Protein AF-A0A956U3K9-F1 (afdb_monomer)

Radius of gyration: 15.55 Å; Cα contacts (8 Å, |Δi|>4): 176; chains: 1; bounding box: 40×34×40 Å

Sequence (169 aa):
MSLNVDLLKETFNRAKEENGGLKTLGLRFYERLFEKYPQVKHLFHTPPEEQHKKLMASVGATIASLTEPERMVPFLQAMGVRHLKYKTESAHYGAVAENLVAVLGEHLSKEGEWTSDMQTAWEDALKAVSDIMIEAAENPESCKESLLKAGYDADGFRKDTEQPWVLVN

pLDDT: mean 92.73, std 7.11, range [51.09, 98.56]

Nearest PDB structures (foldseek):
  3s1i-assembly1_A  TM=9.402E-01  e=4.099E-06  Methylacidiphilum infernorum V4
  7ohd-assembly2_B  TM=9.074E-01  e=1.519E-04  Mus musculus
  7dih-assembly2_B  TM=8.798E-01  e=2.981E-04  Aquifex aeolicus VF5
  4hrt-assembly2_G  TM=8.502E-01  e=3.793E-04  Anadara inaequivalvis
  6oty-assembly1_B  TM=8.194E-01  e=2.365E-03  Phacoides pectinatus

Solvent-accessible surface area (backbone atoms only — not comparable to full-atom values): 9322 Å² total; per-residue (Å²): 133,83,78,52,60,66,60,51,48,51,53,53,51,49,46,50,65,48,79,69,9,54,62,45,53,29,46,49,36,48,54,51,40,42,70,78,41,54,83,58,48,83,65,55,88,59,58,56,91,59,42,24,57,51,51,53,42,34,52,51,41,50,61,74,29,70,90,35,60,88,61,38,50,40,50,38,30,23,48,11,36,39,36,42,77,57,70,59,52,77,73,53,50,57,54,51,45,55,40,49,54,52,40,50,40,65,51,44,49,75,84,44,88,64,49,73,66,57,52,50,39,50,52,54,48,47,47,57,51,43,54,47,16,47,50,18,39,77,40,45,78,80,46,33,67,53,21,49,77,72,60,27,44,85,68,31,44,39,96,89,49,98,54,73,55,51,78,79,132

Mean predicted aligned error: 3.61 Å

Structure (mmCIF, N/CA/C/O backbone):
data_AF-A0A956U3K9-F1
#
_entry.id   AF-A0A956U3K9-F1
#
loop_
_atom_site.group_PDB
_atom_site.id
_atom_site.type_symbol
_atom_site.label_atom_id
_atom_site.label_alt_id
_atom_site.label_comp_id
_atom_site.label_asym_id
_atom_site.label_entity_id
_atom_site.label_seq_id
_atom_site.pdbx_PDB_ins_code
_atom_site.Cartn_x
_atom_site.Cartn_y
_atom_site.Cartn_z
_atom_site.occupancy
_atom_site.B_iso_or_equiv
_atom_site.auth_seq_id
_atom_site.auth_comp_id
_atom_site.auth_asym_id
_atom_site.auth_atom_id
_atom_site.pdbx_PDB_model_num
ATOM 1 N N . MET A 1 1 ? -10.056 14.743 -8.801 1.00 51.72 1 MET A N 1
ATOM 2 C CA . MET A 1 1 ? -10.073 15.455 -7.505 1.00 51.72 1 MET A CA 1
ATOM 3 C C . MET A 1 1 ? -8.649 15.494 -6.970 1.00 51.72 1 MET A C 1
ATOM 5 O O . MET A 1 1 ? -7.867 14.634 -7.357 1.00 51.72 1 MET A O 1
ATOM 9 N N . SER A 1 2 ? -8.280 16.494 -6.169 1.00 80.44 2 SER A N 1
ATOM 10 C CA . SER A 1 2 ? -6.994 16.497 -5.456 1.00 80.44 2 SER A CA 1
ATOM 11 C C . SER A 1 2 ? -7.091 15.623 -4.204 1.00 80.44 2 SER A C 1
ATOM 13 O O . SER A 1 2 ? -8.121 15.654 -3.537 1.00 80.44 2 SER A O 1
ATOM 15 N N . LEU A 1 3 ? -6.031 14.883 -3.871 1.00 90.06 3 LEU A N 1
ATOM 16 C CA . LEU A 1 3 ? -5.981 14.064 -2.654 1.00 90.06 3 LEU A CA 1
ATOM 17 C C . LEU A 1 3 ? -6.079 14.934 -1.390 1.00 90.06 3 LEU A C 1
ATOM 19 O O . LEU A 1 3 ? -5.434 15.982 -1.310 1.00 90.06 3 LEU A O 1
ATOM 23 N N . ASN A 1 4 ? -6.828 14.476 -0.383 1.00 94.81 4 ASN A N 1
ATOM 24 C CA . ASN A 1 4 ? -6.861 15.104 0.941 1.00 94.81 4 ASN A CA 1
ATOM 25 C C . ASN A 1 4 ? -5.652 14.644 1.775 1.00 94.81 4 ASN A C 1
ATOM 27 O O . ASN A 1 4 ? -5.732 13.713 2.577 1.00 94.81 4 ASN A O 1
ATOM 31 N N . VAL A 1 5 ? -4.503 15.275 1.526 1.00 94.44 5 VAL A N 1
ATOM 32 C CA . VAL A 1 5 ? -3.213 14.883 2.114 1.00 94.44 5 VAL A CA 1
ATOM 33 C C . VAL A 1 5 ? -3.201 14.999 3.638 1.00 94.44 5 VAL A C 1
ATOM 35 O O . VAL A 1 5 ? -2.620 14.139 4.302 1.00 94.44 5 VAL A O 1
ATOM 38 N N . ASP A 1 6 ? -3.841 16.025 4.198 1.00 95.62 6 ASP A N 1
ATOM 39 C CA . ASP A 1 6 ? -3.864 16.237 5.647 1.00 95.62 6 ASP A CA 1
ATOM 40 C C . ASP A 1 6 ? -4.651 15.130 6.346 1.00 95.62 6 ASP A C 1
ATOM 42 O O . ASP A 1 6 ? -4.141 14.520 7.286 1.00 95.62 6 ASP A O 1
ATOM 46 N N . LEU A 1 7 ? -5.827 14.777 5.814 1.00 96.50 7 LEU A N 1
ATOM 47 C CA . LEU A 1 7 ? -6.638 13.693 6.362 1.00 96.50 7 LEU A CA 1
ATOM 48 C C . LEU A 1 7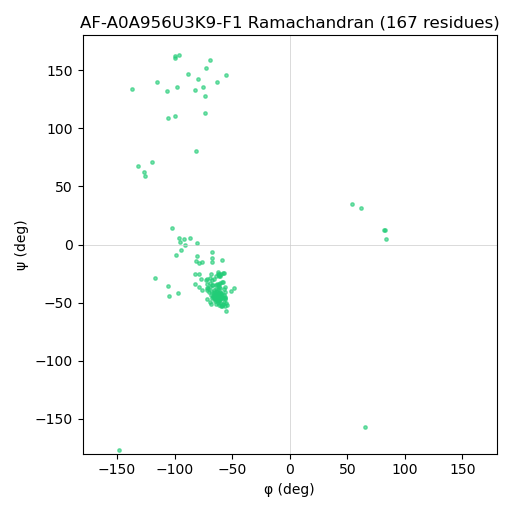 ? -5.930 12.339 6.248 1.00 96.50 7 LEU A C 1
ATOM 50 O O . LEU A 1 7 ? -5.974 11.541 7.181 1.00 96.50 7 LEU A O 1
ATOM 54 N N . LEU A 1 8 ? -5.222 12.082 5.145 1.00 97.06 8 LEU A N 1
ATOM 55 C CA . LEU A 1 8 ? -4.409 10.872 4.976 1.00 97.06 8 LEU A CA 1
ATOM 56 C C . LEU A 1 8 ? -3.286 10.784 6.019 1.00 97.06 8 LEU A C 1
ATOM 58 O O . LEU A 1 8 ? -3.095 9.734 6.638 1.00 97.06 8 LEU A O 1
ATOM 62 N N . LYS A 1 9 ? -2.561 11.887 6.243 1.00 96.25 9 LYS A N 1
ATOM 63 C CA . LYS A 1 9 ? -1.489 11.966 7.246 1.00 96.25 9 LYS A CA 1
ATOM 64 C C . LYS A 1 9 ? -2.031 11.797 8.660 1.00 96.25 9 LYS A C 1
ATOM 66 O O . LYS A 1 9 ? -1.471 11.013 9.423 1.00 96.25 9 LYS A O 1
ATOM 71 N N . GLU A 1 10 ? -3.112 12.489 9.003 1.00 95.88 10 GLU A N 1
ATOM 72 C CA . GLU A 1 10 ? -3.787 12.363 10.297 1.00 95.88 10 GLU A CA 1
ATOM 73 C C . GLU A 1 10 ? -4.242 10.921 10.542 1.00 95.88 10 GLU A C 1
ATOM 75 O O . GLU A 1 10 ? -3.886 10.312 11.550 1.00 95.88 10 GLU A O 1
ATOM 80 N N . THR A 1 11 ? -4.956 10.343 9.579 1.00 96.56 11 THR A N 1
ATOM 81 C CA . THR A 1 11 ? -5.500 8.988 9.684 1.00 96.56 11 THR A CA 1
ATOM 82 C C . THR A 1 11 ? -4.390 7.946 9.830 1.00 96.56 11 THR A C 1
ATOM 84 O O . THR A 1 11 ? -4.485 7.043 10.660 1.00 96.56 11 THR A O 1
ATOM 87 N N . PHE A 1 12 ? -3.292 8.082 9.077 1.00 97.00 12 PHE A N 1
ATOM 88 C CA . PHE A 1 12 ? -2.138 7.196 9.231 1.00 97.00 12 PHE A CA 1
ATOM 89 C C . PHE A 1 12 ? -1.399 7.421 10.560 1.00 97.00 12 PHE A C 1
ATOM 91 O O . PHE A 1 12 ? -0.881 6.468 11.139 1.00 97.00 12 PHE A O 1
ATOM 98 N N . ASN A 1 13 ? -1.362 8.655 11.079 1.00 96.62 13 ASN A N 1
ATOM 99 C CA . ASN A 1 13 ? -0.810 8.942 12.405 1.00 96.62 13 ASN A CA 1
ATOM 100 C C . ASN A 1 13 ? -1.593 8.233 13.508 1.00 96.62 13 ASN A C 1
ATOM 102 O O . ASN A 1 13 ? -0.979 7.523 14.301 1.00 96.62 13 ASN A O 1
ATOM 106 N N . ARG A 1 14 ? -2.924 8.319 13.481 1.00 96.56 14 ARG A N 1
ATOM 107 C CA . ARG A 1 14 ? -3.792 7.564 14.391 1.00 96.56 14 ARG A CA 1
ATOM 108 C C . ARG A 1 14 ? -3.535 6.060 14.296 1.00 96.56 14 ARG A C 1
ATOM 110 O O . ARG A 1 14 ? -3.299 5.403 15.303 1.00 96.56 14 ARG A O 1
ATOM 117 N N . ALA A 1 15 ? -3.455 5.520 13.080 1.00 96.56 15 ALA A N 1
ATOM 118 C CA . ALA A 1 15 ? -3.232 4.090 12.858 1.00 96.56 15 ALA A CA 1
ATOM 119 C C . ALA A 1 15 ? -1.881 3.573 13.403 1.00 96.56 15 ALA A C 1
ATOM 121 O O . ALA A 1 15 ? -1.748 2.383 13.699 1.00 96.56 15 ALA A O 1
ATOM 122 N N . LYS A 1 16 ? -0.874 4.448 13.555 1.00 96.56 16 LYS A N 1
ATOM 123 C CA . LYS A 1 16 ? 0.409 4.101 14.188 1.00 96.56 16 LYS A CA 1
ATOM 124 C C . LYS A 1 16 ? 0.312 3.936 15.702 1.00 96.56 16 LYS A C 1
ATOM 126 O O . LYS A 1 16 ? 1.101 3.167 16.249 1.00 96.56 16 LYS A O 1
ATOM 131 N N . GLU A 1 17 ? -0.596 4.656 16.350 1.00 96.06 17 GLU A N 1
ATOM 132 C CA . GLU A 1 17 ? -0.654 4.798 17.809 1.00 96.06 17 GLU A CA 1
ATOM 133 C C . GLU A 1 17 ? -1.787 3.968 18.422 1.00 96.06 17 GLU A C 1
ATOM 135 O O . GLU A 1 17 ? -1.571 3.248 19.398 1.00 96.06 17 GLU A O 1
ATOM 140 N N . GLU A 1 18 ? -2.968 4.007 17.810 1.00 94.94 18 GLU A N 1
ATOM 141 C CA . GLU A 1 18 ? -4.182 3.366 18.313 1.00 94.94 18 GLU A CA 1
ATOM 142 C C . GLU A 1 18 ? -4.129 1.837 18.158 1.00 94.94 18 GLU A C 1
ATOM 144 O O . GLU A 1 18 ? -3.502 1.294 17.240 1.00 94.94 18 GLU A O 1
ATOM 149 N N . ASN A 1 19 ? -4.826 1.119 19.040 1.00 95.06 19 ASN A N 1
ATOM 150 C CA . ASN A 1 19 ? -5.146 -0.307 18.911 1.00 95.06 19 ASN A CA 1
ATOM 151 C C . ASN A 1 19 ? -3.937 -1.242 18.686 1.00 95.06 19 ASN A C 1
ATOM 153 O O . ASN A 1 19 ? -4.020 -2.259 17.991 1.00 95.06 19 ASN A O 1
ATOM 157 N N . GLY A 1 20 ? -2.788 -0.921 19.290 1.00 94.38 20 GLY A N 1
ATOM 158 C CA . GLY A 1 20 ? -1.540 -1.687 19.145 1.00 94.38 20 GLY A CA 1
ATOM 159 C C . GLY A 1 20 ? -0.739 -1.358 17.876 1.00 94.38 20 GLY A C 1
ATOM 160 O O . GLY A 1 20 ? 0.209 -2.074 17.534 1.00 94.38 20 GLY A O 1
ATOM 161 N N . GLY A 1 21 ? -1.107 -0.272 17.194 1.00 96.38 21 GLY A N 1
ATOM 162 C CA . GLY A 1 21 ? -0.346 0.366 16.129 1.00 96.38 21 GLY A CA 1
ATOM 163 C C . GLY A 1 21 ? -0.175 -0.468 14.860 1.00 96.38 21 GLY A C 1
ATOM 164 O O . GLY A 1 21 ? -0.911 -1.421 14.582 1.00 96.38 21 GLY A O 1
ATOM 165 N N . LEU A 1 22 ? 0.868 -0.134 14.092 1.00 96.38 22 LEU A N 1
ATOM 166 C CA . LEU A 1 22 ? 1.137 -0.719 12.768 1.00 96.38 22 LEU A CA 1
ATOM 167 C C . LEU A 1 22 ? 1.331 -2.240 12.776 1.00 96.38 22 LEU A C 1
ATOM 169 O O . LEU A 1 22 ? 1.124 -2.891 11.750 1.00 96.38 22 LEU A O 1
ATOM 173 N N . LYS A 1 23 ? 1.753 -2.825 13.904 1.00 97.38 23 LYS A N 1
ATOM 174 C CA . LYS A 1 23 ? 1.881 -4.281 14.015 1.00 97.38 23 LYS A CA 1
ATOM 175 C C . LYS A 1 23 ? 0.505 -4.940 13.991 1.00 97.38 23 LYS A C 1
ATOM 177 O O . LYS A 1 23 ? 0.295 -5.836 13.180 1.00 97.38 23 LYS A O 1
ATOM 182 N N . THR A 1 24 ? -0.423 -4.488 14.835 1.00 97.81 24 THR A N 1
ATOM 183 C CA . THR A 1 24 ? -1.789 -5.029 14.868 1.00 97.81 24 THR A CA 1
ATOM 184 C C . THR A 1 24 ? -2.497 -4.802 13.537 1.00 97.81 24 THR A C 1
ATOM 186 O O . THR A 1 24 ? -3.022 -5.756 12.965 1.00 97.81 24 THR A O 1
ATOM 189 N N . LEU A 1 25 ? -2.432 -3.577 13.002 1.00 97.88 25 LEU A N 1
ATOM 190 C CA . LEU A 1 25 ? -3.021 -3.225 11.708 1.00 97.88 25 LEU A CA 1
ATOM 191 C C . LEU A 1 25 ? -2.481 -4.118 10.581 1.00 97.88 25 LEU A C 1
ATOM 193 O O . LEU A 1 25 ? -3.240 -4.692 9.804 1.00 97.88 25 LEU A O 1
ATOM 197 N N . GLY A 1 26 ? -1.157 -4.266 10.504 1.00 97.81 26 GLY A N 1
ATOM 198 C CA . GLY A 1 26 ? -0.497 -5.023 9.447 1.00 97.81 26 GLY A CA 1
ATOM 199 C C . GLY A 1 26 ? -0.728 -6.536 9.522 1.00 97.81 26 GLY A C 1
ATOM 200 O O . GLY A 1 26 ? -0.880 -7.182 8.487 1.00 97.81 26 GLY A O 1
ATOM 201 N N . LEU A 1 27 ? -0.795 -7.115 10.724 1.00 98.25 27 LEU A N 1
ATOM 202 C CA . LEU A 1 27 ? -1.156 -8.528 10.887 1.00 98.25 27 LEU A CA 1
ATOM 203 C C . LEU A 1 27 ? -2.622 -8.766 10.511 1.00 98.25 27 LEU A C 1
ATOM 205 O O . LEU A 1 27 ? -2.911 -9.695 9.754 1.00 98.25 27 LEU A O 1
ATOM 209 N N . ARG A 1 28 ? -3.526 -7.882 10.954 1.00 98.38 28 ARG A N 1
ATOM 210 C CA . ARG A 1 28 ? -4.947 -7.933 10.590 1.00 98.38 28 ARG A CA 1
ATOM 211 C C . ARG A 1 28 ? -5.155 -7.790 9.082 1.00 98.38 28 ARG A C 1
ATOM 213 O O . ARG A 1 28 ? -5.994 -8.486 8.515 1.00 98.38 28 ARG A O 1
ATOM 220 N N . PHE A 1 29 ? -4.354 -6.950 8.423 1.00 98.56 29 PHE A N 1
ATOM 221 C CA . PHE A 1 29 ? -4.341 -6.826 6.967 1.00 98.56 29 PHE A CA 1
ATOM 222 C C . PHE A 1 29 ? -4.113 -8.182 6.293 1.00 98.56 29 PHE A C 1
ATOM 224 O O . PHE A 1 29 ? -4.912 -8.565 5.441 1.00 98.56 29 PHE A O 1
ATOM 231 N N . TYR A 1 30 ? -3.068 -8.923 6.672 1.00 98.38 30 TYR A N 1
ATOM 232 C CA . TYR A 1 30 ? -2.758 -10.207 6.035 1.00 98.38 30 TYR A CA 1
ATOM 233 C C . TYR A 1 30 ? -3.753 -11.310 6.379 1.00 98.38 30 TYR A C 1
ATOM 235 O O . TYR A 1 30 ? -4.097 -12.102 5.503 1.00 98.38 30 TYR A O 1
ATOM 243 N N . GLU A 1 31 ? -4.235 -11.344 7.621 1.00 98.38 31 GLU A N 1
ATOM 244 C CA . GLU A 1 31 ? -5.297 -12.258 8.038 1.00 98.38 31 GLU A CA 1
ATOM 245 C C . GLU A 1 31 ? -6.534 -12.092 7.142 1.00 98.38 31 GLU A C 1
ATOM 247 O O . GLU A 1 31 ? -6.929 -13.033 6.450 1.00 98.38 31 GLU A O 1
ATOM 252 N N . ARG A 1 32 ? -7.077 -10.870 7.068 1.00 98.50 32 ARG A N 1
ATOM 253 C CA . ARG A 1 32 ? -8.273 -10.576 6.273 1.00 98.50 32 ARG A CA 1
ATOM 254 C C . ARG A 1 32 ? -8.031 -10.745 4.771 1.00 98.50 32 ARG A C 1
ATOM 256 O O . ARG A 1 32 ? -8.898 -11.268 4.071 1.00 98.50 32 ARG A O 1
ATOM 263 N N . LEU A 1 33 ? -6.857 -10.348 4.268 1.00 98.38 33 LEU A N 1
ATOM 264 C CA . LEU A 1 33 ? -6.509 -10.485 2.850 1.00 98.38 33 LEU A CA 1
ATOM 265 C C . LEU A 1 33 ? -6.555 -11.951 2.418 1.00 98.38 33 LEU A C 1
ATOM 267 O O . LEU A 1 33 ? -7.126 -12.263 1.378 1.00 98.38 33 LEU A O 1
ATOM 271 N N . PHE A 1 34 ? -5.967 -12.853 3.205 1.00 97.56 34 PHE A N 1
ATOM 272 C CA . PHE A 1 34 ? -5.904 -14.272 2.856 1.00 97.56 34 PHE A CA 1
ATOM 273 C C . PHE A 1 34 ? -7.205 -15.023 3.120 1.00 97.56 34 PHE A C 1
ATOM 275 O O . PHE A 1 34 ? -7.455 -16.023 2.450 1.00 97.56 34 PHE A O 1
ATOM 282 N N . GLU A 1 35 ? -8.033 -14.546 4.048 1.00 97.94 35 GLU A N 1
ATOM 283 C CA . GLU A 1 35 ? -9.389 -15.055 4.248 1.00 97.94 35 GLU A CA 1
ATOM 284 C C . GLU A 1 35 ? -10.305 -14.678 3.074 1.00 97.94 35 GLU A C 1
ATOM 286 O O . GLU A 1 35 ? -10.968 -15.539 2.497 1.00 97.94 35 GLU A O 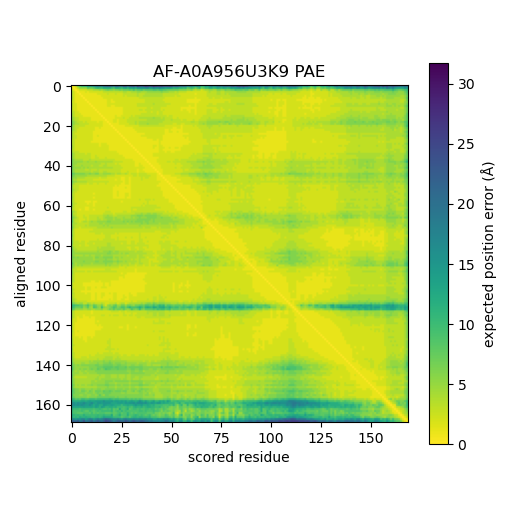1
ATOM 291 N N . LYS A 1 36 ? -10.313 -13.399 2.682 1.00 97.94 36 LYS A N 1
ATOM 292 C CA . LYS A 1 36 ? -11.233 -12.871 1.666 1.00 97.94 36 LYS A CA 1
ATOM 293 C C . LYS A 1 36 ? -10.768 -13.117 0.230 1.00 97.94 36 LYS A C 1
ATOM 295 O O . LYS A 1 36 ? -11.593 -13.324 -0.658 1.00 97.94 36 LYS A O 1
ATOM 300 N N . TYR A 1 37 ? -9.458 -13.098 -0.001 1.00 96.62 37 TYR A N 1
ATOM 301 C CA . TYR A 1 37 ? -8.835 -13.256 -1.315 1.00 96.62 37 TYR A CA 1
ATOM 302 C C . TYR A 1 37 ? -7.790 -14.384 -1.288 1.00 96.62 37 TYR A C 1
ATOM 304 O O . TYR A 1 37 ? -6.601 -14.148 -1.519 1.00 96.62 37 TYR A O 1
ATOM 312 N N . PRO A 1 38 ? -8.185 -15.643 -1.023 1.00 96.00 38 PRO A N 1
ATOM 313 C CA . PRO A 1 38 ? -7.242 -16.754 -0.880 1.00 96.00 38 PRO A CA 1
ATOM 314 C C . PRO A 1 38 ? -6.362 -16.967 -2.121 1.00 96.00 38 PRO A C 1
ATOM 316 O O . PRO A 1 38 ? -5.237 -17.457 -2.005 1.00 96.00 38 PRO A O 1
ATOM 319 N N . GLN A 1 39 ? -6.827 -16.546 -3.302 1.00 93.00 39 GLN A N 1
ATOM 320 C CA . GLN A 1 39 ? -6.067 -16.601 -4.545 1.00 93.00 39 GLN A CA 1
ATOM 321 C C . GLN A 1 39 ? -4.788 -15.765 -4.510 1.00 93.00 39 GLN A C 1
ATOM 323 O O . GLN A 1 39 ? -3.851 -16.132 -5.200 1.00 93.00 39 GLN A O 1
ATOM 328 N N . VAL A 1 40 ? -4.679 -14.700 -3.703 1.00 94.00 40 VAL A N 1
ATOM 329 C CA . VAL A 1 40 ? -3.445 -13.889 -3.666 1.00 94.00 40 VAL A CA 1
ATOM 330 C C . VAL A 1 40 ? -2.355 -14.504 -2.790 1.00 94.00 40 VAL A C 1
ATOM 332 O O . VAL A 1 40 ? -1.200 -14.102 -2.877 1.00 94.00 40 VAL A O 1
ATOM 335 N N . LYS A 1 41 ? -2.689 -15.497 -1.953 1.00 93.56 41 LYS A N 1
ATOM 336 C CA . LYS A 1 41 ? -1.773 -16.067 -0.952 1.00 93.56 41 LYS A CA 1
ATOM 337 C C . LYS A 1 41 ? -0.472 -16.593 -1.563 1.00 93.56 41 LYS A C 1
ATOM 339 O O . LYS A 1 41 ? 0.587 -16.432 -0.968 1.00 93.56 41 LYS A O 1
ATOM 344 N N . HIS A 1 42 ? -0.540 -17.177 -2.760 1.00 93.19 42 HIS A N 1
ATOM 345 C CA . HIS A 1 42 ? 0.625 -17.734 -3.453 1.00 93.19 42 HIS A CA 1
ATOM 346 C C . HIS A 1 42 ? 1.647 -16.678 -3.910 1.00 93.19 42 HIS A C 1
ATOM 348 O O . HIS A 1 42 ? 2.774 -17.040 -4.223 1.00 93.19 42 HIS A O 1
ATOM 354 N N . LEU A 1 43 ? 1.280 -15.393 -3.934 1.00 92.81 43 LEU A N 1
ATOM 355 C CA . LEU A 1 43 ? 2.184 -14.289 -4.275 1.00 92.81 43 LEU A CA 1
ATOM 356 C C . LEU A 1 43 ? 3.096 -13.901 -3.100 1.00 92.81 43 LEU A C 1
ATOM 358 O O . LEU A 1 43 ? 4.088 -13.196 -3.280 1.00 92.81 43 LEU A O 1
ATOM 362 N N . PHE A 1 44 ? 2.768 -14.341 -1.881 1.00 92.50 44 PHE A N 1
ATOM 363 C CA . PHE A 1 44 ? 3.483 -13.974 -0.664 1.00 92.50 44 PHE A CA 1
ATOM 364 C C . PHE A 1 44 ? 4.339 -15.141 -0.172 1.00 92.50 44 PHE A C 1
ATOM 366 O O . PHE A 1 44 ? 3.837 -16.130 0.352 1.00 92.50 44 PHE A O 1
ATOM 373 N N . HIS A 1 45 ? 5.659 -15.005 -0.307 1.00 91.50 45 HIS A N 1
ATOM 374 C CA . HIS A 1 45 ? 6.629 -16.001 0.173 1.00 91.50 45 HIS A CA 1
ATOM 375 C C . HIS A 1 45 ? 7.249 -15.643 1.533 1.00 91.50 45 HIS A C 1
ATOM 377 O O . HIS A 1 45 ? 7.987 -16.434 2.113 1.00 91.50 45 HIS A O 1
ATOM 383 N N . THR A 1 46 ? 6.993 -14.431 2.029 1.00 92.31 46 THR A N 1
ATOM 384 C CA . THR A 1 46 ? 7.450 -13.965 3.343 1.00 92.31 46 THR A CA 1
ATOM 385 C C . THR A 1 46 ? 6.311 -14.133 4.354 1.00 92.31 46 THR A C 1
ATOM 387 O O . THR A 1 46 ? 5.181 -13.769 4.018 1.00 92.31 46 THR A O 1
ATOM 390 N N . PRO A 1 47 ? 6.572 -14.642 5.574 1.00 95.12 47 PRO A N 1
ATOM 391 C CA . PRO A 1 47 ? 5.553 -14.739 6.616 1.00 95.12 47 PRO A CA 1
ATOM 392 C C . PRO A 1 47 ? 4.893 -13.381 6.912 1.00 95.12 47 PRO A C 1
ATOM 394 O O . PRO A 1 47 ? 5.589 -12.357 6.854 1.00 95.12 47 PRO A O 1
ATOM 397 N N . PRO A 1 48 ? 3.589 -13.339 7.253 1.00 95.50 48 PRO A N 1
ATOM 398 C CA . PRO A 1 48 ? 2.886 -12.102 7.601 1.00 95.50 48 PRO A CA 1
ATOM 399 C C . PRO A 1 48 ? 3.626 -11.229 8.621 1.00 95.50 48 PRO A C 1
ATOM 401 O O . PRO A 1 48 ? 3.658 -10.012 8.460 1.00 95.50 48 PRO A O 1
ATOM 404 N N . GLU A 1 49 ? 4.287 -11.844 9.607 1.00 95.06 49 GLU A N 1
ATOM 405 C CA . GLU A 1 49 ? 5.058 -11.212 10.687 1.00 95.06 49 GLU A CA 1
ATOM 406 C C . GLU A 1 49 ? 6.248 -10.380 10.194 1.00 95.06 49 GLU A C 1
ATOM 408 O O . GLU A 1 49 ? 6.667 -9.436 10.861 1.00 95.06 49 GLU A O 1
ATOM 413 N N . GLU A 1 50 ? 6.782 -10.687 9.015 1.00 94.69 50 GLU A N 1
ATOM 414 C CA . GLU A 1 50 ? 7.859 -9.914 8.396 1.00 94.69 50 GLU A CA 1
ATOM 415 C C . GLU A 1 50 ? 7.344 -9.065 7.236 1.00 94.69 50 GLU A C 1
ATOM 417 O O . GLU A 1 50 ? 7.773 -7.924 7.041 1.00 94.69 50 GLU A O 1
ATOM 422 N N . GLN A 1 51 ? 6.374 -9.582 6.484 1.00 94.62 51 GLN A N 1
ATOM 423 C CA . GLN A 1 51 ? 5.829 -8.889 5.329 1.00 94.62 51 GLN A CA 1
ATOM 424 C C . GLN A 1 51 ? 5.051 -7.624 5.729 1.00 94.62 51 GLN A C 1
ATOM 426 O O . GLN A 1 51 ? 5.145 -6.609 5.034 1.00 94.62 51 GLN A O 1
ATOM 431 N N . HIS A 1 52 ? 4.353 -7.629 6.871 1.00 95.69 52 HIS A N 1
ATOM 432 C CA . HIS A 1 52 ? 3.614 -6.452 7.338 1.00 95.69 52 HIS A CA 1
ATOM 433 C C . HIS A 1 52 ? 4.517 -5.238 7.569 1.00 95.69 52 HIS A C 1
ATOM 435 O O . HIS A 1 52 ? 4.105 -4.112 7.301 1.00 95.69 52 HIS A O 1
ATOM 441 N N . LYS A 1 53 ? 5.765 -5.448 8.004 1.00 94.75 53 LYS A N 1
ATOM 442 C CA . LYS A 1 53 ? 6.728 -4.360 8.222 1.00 94.75 53 LYS A CA 1
ATOM 443 C C . LYS A 1 53 ? 7.050 -3.656 6.907 1.00 94.75 53 LYS A C 1
ATOM 445 O O . LYS A 1 53 ? 7.063 -2.430 6.861 1.00 94.75 53 LYS A O 1
ATOM 450 N N . LYS A 1 54 ? 7.250 -4.429 5.833 1.00 92.62 54 LYS A N 1
ATOM 451 C CA . LYS A 1 54 ? 7.510 -3.897 4.487 1.00 92.62 54 LYS A CA 1
ATOM 452 C C . LYS A 1 54 ? 6.308 -3.113 3.973 1.00 92.62 54 LYS A C 1
ATOM 454 O O . LYS A 1 54 ? 6.472 -1.980 3.540 1.00 92.62 54 LYS A O 1
ATOM 459 N N . LEU A 1 55 ? 5.109 -3.687 4.094 1.00 94.19 55 LEU A N 1
ATOM 460 C CA . LEU A 1 55 ? 3.870 -3.041 3.663 1.00 94.19 55 LEU A CA 1
ATOM 461 C C . LEU A 1 55 ? 3.642 -1.712 4.394 1.00 94.19 55 LEU A C 1
ATOM 463 O O . LEU A 1 55 ? 3.465 -0.682 3.750 1.00 94.19 55 LEU A O 1
ATOM 467 N N . MET A 1 56 ? 3.681 -1.719 5.729 1.00 95.56 56 MET A N 1
ATOM 468 C CA . MET A 1 56 ? 3.436 -0.516 6.529 1.00 95.56 56 MET A CA 1
ATOM 469 C C . MET A 1 56 ? 4.500 0.560 6.289 1.00 95.56 56 MET A C 1
ATOM 471 O O . MET A 1 56 ? 4.170 1.745 6.255 1.00 95.56 56 MET A O 1
ATOM 475 N N . ALA A 1 57 ? 5.758 0.164 6.066 1.00 92.69 57 ALA A N 1
ATOM 476 C CA . ALA A 1 57 ? 6.818 1.093 5.688 1.00 92.69 57 ALA A CA 1
ATOM 477 C C . ALA A 1 57 ? 6.567 1.729 4.310 1.00 92.69 57 ALA A C 1
ATOM 479 O O . ALA A 1 57 ? 6.692 2.944 4.183 1.00 92.69 57 ALA A O 1
ATOM 480 N N . SER A 1 58 ? 6.162 0.953 3.297 1.00 91.56 58 SER A N 1
ATOM 481 C CA . SER A 1 58 ? 5.838 1.490 1.966 1.00 91.56 58 SER A CA 1
ATOM 482 C C . SER A 1 58 ? 4.615 2.402 1.975 1.00 91.56 58 SER A C 1
ATOM 484 O O . SER A 1 58 ? 4.642 3.457 1.341 1.00 91.56 58 SER A O 1
ATOM 486 N N . VAL A 1 59 ? 3.562 2.036 2.715 1.00 93.81 59 VAL A N 1
ATOM 487 C CA . VAL A 1 59 ? 2.382 2.897 2.897 1.00 93.81 59 VAL A CA 1
ATOM 488 C C . VAL A 1 59 ? 2.803 4.201 3.571 1.00 93.81 59 VAL A C 1
ATOM 490 O O . VAL A 1 59 ? 2.535 5.273 3.038 1.00 93.81 59 VAL A O 1
ATOM 493 N N . GLY A 1 60 ? 3.544 4.127 4.680 1.00 92.69 60 GLY A N 1
ATOM 494 C CA . GLY A 1 60 ? 4.018 5.314 5.390 1.00 92.69 60 GLY A CA 1
ATOM 495 C C . GLY A 1 60 ? 4.905 6.220 4.536 1.00 92.69 60 GLY A C 1
ATOM 496 O O . GLY A 1 60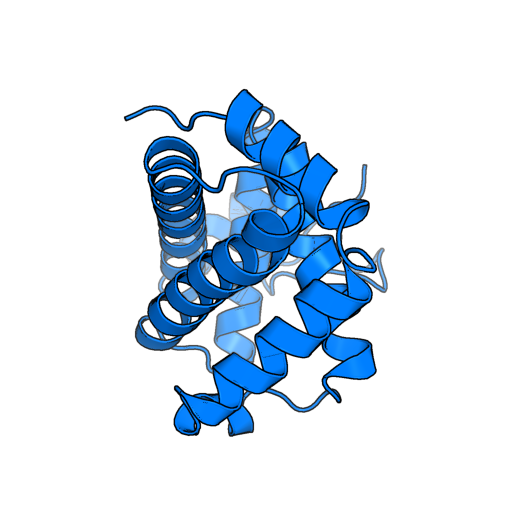 ? 4.707 7.432 4.537 1.00 92.69 60 GLY A O 1
ATOM 497 N N . ALA A 1 61 ? 5.829 5.645 3.763 1.00 90.06 61 ALA A N 1
ATOM 498 C CA . ALA A 1 61 ? 6.672 6.388 2.826 1.00 90.06 61 ALA A CA 1
ATOM 499 C C . ALA A 1 61 ? 5.842 7.090 1.740 1.00 90.06 61 ALA A C 1
ATOM 501 O O . ALA A 1 61 ? 6.070 8.260 1.443 1.00 90.06 61 ALA A O 1
ATOM 502 N N . THR A 1 62 ? 4.834 6.404 1.197 1.00 90.88 62 THR A N 1
ATOM 503 C CA . THR A 1 62 ? 3.931 6.979 0.193 1.00 90.88 62 THR A CA 1
ATOM 504 C C . THR A 1 62 ? 3.149 8.158 0.771 1.00 90.88 62 THR A C 1
ATOM 506 O O . THR A 1 62 ? 3.148 9.230 0.175 1.00 90.88 62 THR A O 1
ATOM 509 N N . ILE A 1 63 ? 2.554 8.001 1.961 1.00 92.50 63 ILE A N 1
ATOM 510 C CA . ILE A 1 63 ? 1.802 9.071 2.638 1.00 92.50 63 ILE A CA 1
ATOM 511 C C . ILE A 1 63 ? 2.702 10.267 2.988 1.00 92.50 63 ILE A C 1
ATOM 513 O O . ILE A 1 63 ? 2.294 11.422 2.833 1.00 92.50 63 ILE A O 1
ATOM 517 N N . ALA A 1 64 ? 3.937 10.015 3.432 1.00 89.12 64 ALA A N 1
ATOM 518 C CA . ALA A 1 64 ? 4.890 11.069 3.770 1.00 89.12 64 ALA A CA 1
ATOM 519 C C . ALA A 1 64 ? 5.268 11.936 2.556 1.00 89.12 64 ALA A C 1
ATOM 521 O O . ALA A 1 64 ? 5.430 13.147 2.708 1.00 89.12 64 ALA A O 1
ATOM 522 N N . SER A 1 65 ? 5.329 11.344 1.360 1.00 89.44 65 SER A N 1
ATOM 523 C CA . SER A 1 65 ? 5.780 12.011 0.131 1.00 89.44 65 SER A CA 1
ATOM 524 C C . SER A 1 65 ? 4.664 12.439 -0.824 1.00 89.44 65 SER A C 1
ATOM 526 O O . SER A 1 65 ? 4.950 12.842 -1.950 1.00 89.44 65 SER A O 1
ATOM 528 N N . LEU A 1 66 ? 3.399 12.448 -0.384 1.00 88.25 66 LEU A N 1
ATOM 529 C CA . LEU A 1 66 ? 2.263 12.909 -1.203 1.00 88.25 66 LEU A CA 1
ATOM 530 C C . LEU A 1 66 ? 2.409 14.352 -1.719 1.00 88.25 66 LEU A C 1
ATOM 532 O O . LEU A 1 66 ? 1.825 14.704 -2.740 1.00 88.25 66 LEU A O 1
ATOM 536 N N . THR A 1 67 ? 3.189 15.193 -1.033 1.00 88.12 67 THR A N 1
ATOM 537 C CA . THR A 1 67 ? 3.475 16.583 -1.436 1.00 88.12 67 THR A CA 1
ATOM 538 C C . THR A 1 67 ? 4.738 16.725 -2.287 1.00 88.12 67 THR A C 1
ATOM 540 O O . THR A 1 67 ? 5.154 17.840 -2.587 1.00 88.12 67 THR A O 1
ATOM 543 N N . GLU A 1 68 ? 5.375 15.616 -2.659 1.00 90.88 68 GLU A N 1
ATOM 544 C CA . GLU A 1 68 ? 6.693 15.584 -3.293 1.00 90.88 68 GLU A CA 1
ATOM 545 C C . GLU A 1 68 ? 6.678 14.667 -4.526 1.00 90.88 68 GLU A C 1
ATOM 547 O O . GLU A 1 68 ? 7.316 13.607 -4.543 1.00 90.88 68 GLU A O 1
ATOM 552 N N . PRO A 1 69 ? 5.944 15.052 -5.585 1.00 88.38 69 PRO A N 1
ATOM 553 C CA . PRO A 1 69 ? 5.732 14.199 -6.752 1.00 88.38 69 PRO A CA 1
ATOM 554 C C . PRO A 1 69 ? 7.040 13.782 -7.436 1.00 88.38 69 PRO A C 1
ATOM 556 O O . PRO A 1 69 ? 7.133 12.655 -7.916 1.00 88.38 69 PRO A O 1
ATOM 559 N N . GLU A 1 70 ? 8.072 14.635 -7.417 1.00 89.62 70 GLU A N 1
ATOM 560 C CA . GLU A 1 70 ? 9.389 14.323 -7.994 1.00 89.62 70 GLU A CA 1
ATOM 561 C C . GLU A 1 70 ? 10.089 13.134 -7.319 1.00 89.62 70 GLU A C 1
ATOM 563 O O . GLU A 1 70 ? 10.892 12.458 -7.958 1.00 89.62 70 GLU A O 1
ATOM 568 N N . ARG A 1 71 ? 9.769 12.849 -6.048 1.00 89.00 71 ARG A N 1
ATOM 569 C CA . ARG A 1 71 ? 10.289 11.686 -5.310 1.00 89.00 71 ARG A CA 1
ATOM 570 C C . ARG A 1 71 ? 9.311 10.520 -5.331 1.00 89.00 71 ARG A C 1
ATOM 572 O O . ARG A 1 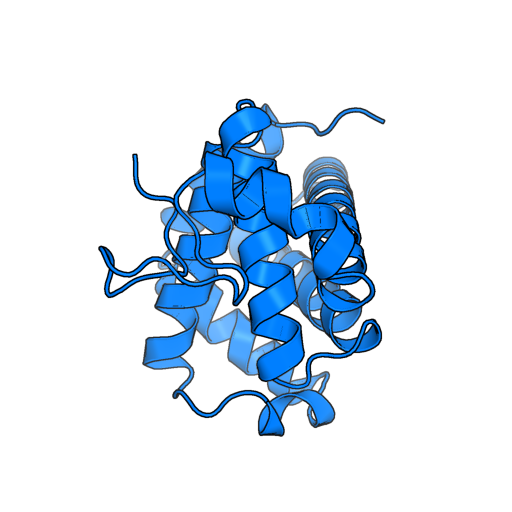71 ? 9.710 9.371 -5.519 1.00 89.00 71 ARG A O 1
ATOM 579 N N . MET A 1 72 ? 8.027 10.819 -5.154 1.00 92.00 72 MET A N 1
ATOM 580 C CA . MET A 1 72 ? 6.976 9.813 -5.048 1.00 92.00 72 MET A CA 1
ATOM 581 C C . MET A 1 72 ? 6.756 9.063 -6.364 1.00 92.00 72 MET A C 1
ATOM 583 O O . MET A 1 72 ? 6.676 7.838 -6.350 1.00 92.00 72 MET A O 1
ATOM 587 N N . VAL A 1 73 ? 6.672 9.761 -7.503 1.00 94.12 73 VAL A N 1
ATOM 588 C CA . VAL A 1 73 ? 6.342 9.117 -8.786 1.00 94.12 73 VAL A CA 1
ATOM 589 C C . VAL A 1 73 ? 7.394 8.074 -9.190 1.00 94.12 73 VAL A C 1
ATOM 591 O O . VAL A 1 73 ? 6.995 6.929 -9.416 1.00 94.12 73 VAL A O 1
ATOM 594 N N . PRO A 1 74 ? 8.713 8.369 -9.197 1.00 94.31 74 PRO A N 1
ATOM 595 C CA . PRO A 1 74 ? 9.723 7.356 -9.512 1.00 94.31 74 PRO A CA 1
ATOM 596 C C . PRO A 1 74 ? 9.718 6.180 -8.529 1.00 94.31 74 PRO A C 1
ATOM 598 O O . PRO A 1 74 ? 9.939 5.039 -8.925 1.00 94.31 74 PRO A O 1
ATOM 601 N N . PHE A 1 75 ? 9.421 6.425 -7.249 1.00 93.62 75 PHE A N 1
ATOM 602 C CA . PHE A 1 75 ? 9.299 5.363 -6.249 1.00 93.62 75 PHE A CA 1
ATOM 603 C C . PHE A 1 75 ? 8.119 4.424 -6.526 1.00 93.62 75 PHE A C 1
ATOM 605 O O . PHE A 1 75 ? 8.288 3.202 -6.496 1.00 93.62 75 PHE A O 1
ATOM 612 N N . LEU A 1 76 ? 6.940 4.971 -6.838 1.00 95.44 76 LEU A N 1
ATOM 613 C CA . LEU A 1 76 ? 5.765 4.179 -7.210 1.00 95.44 76 LEU A CA 1
ATOM 614 C C . LEU A 1 76 ? 6.006 3.409 -8.517 1.00 95.44 76 LEU A C 1
ATOM 616 O O . LEU A 1 76 ? 5.685 2.225 -8.592 1.00 95.44 76 LEU A O 1
ATOM 620 N N . GLN A 1 77 ? 6.650 4.030 -9.509 1.00 96.12 77 GLN A N 1
ATOM 621 C CA . GLN A 1 77 ? 7.052 3.354 -10.746 1.00 96.12 77 GLN A CA 1
ATOM 622 C C . GLN A 1 77 ? 8.009 2.187 -10.462 1.00 96.12 77 GLN A C 1
ATOM 624 O O . GLN A 1 77 ? 7.786 1.068 -10.923 1.00 96.12 77 GLN A O 1
ATOM 629 N N . ALA A 1 78 ? 9.024 2.404 -9.621 1.00 94.81 78 ALA A N 1
ATOM 630 C CA . ALA A 1 78 ? 9.970 1.369 -9.214 1.00 94.81 78 ALA A CA 1
ATOM 631 C C . ALA A 1 78 ? 9.275 0.221 -8.469 1.00 94.81 78 ALA A C 1
ATOM 633 O O . ALA A 1 78 ? 9.650 -0.947 -8.606 1.00 94.81 78 ALA A O 1
ATOM 634 N N . MET A 1 79 ? 8.257 0.524 -7.656 1.00 94.19 79 MET A N 1
ATOM 635 C CA . MET A 1 79 ? 7.412 -0.506 -7.057 1.00 94.19 79 MET A CA 1
ATOM 636 C C . MET A 1 79 ? 6.616 -1.263 -8.124 1.00 94.19 79 MET A C 1
ATOM 638 O O . MET A 1 79 ? 6.635 -2.490 -8.082 1.00 94.19 79 MET A O 1
ATOM 642 N N . GLY A 1 80 ? 5.983 -0.586 -9.084 1.00 95.12 80 GLY A N 1
ATOM 643 C CA . GLY A 1 80 ? 5.242 -1.217 -10.184 1.00 95.12 80 GLY A CA 1
ATOM 644 C C . GLY A 1 80 ? 6.087 -2.214 -10.982 1.00 95.12 80 GLY A C 1
ATOM 645 O O . GLY A 1 80 ? 5.731 -3.390 -11.079 1.00 95.12 80 GLY A O 1
ATOM 646 N N . VAL A 1 81 ? 7.282 -1.800 -11.419 1.00 95.06 81 VAL A N 1
ATOM 647 C CA . VAL A 1 81 ? 8.240 -2.670 -12.133 1.00 95.06 81 VAL A CA 1
ATOM 648 C C . VAL A 1 81 ? 8.604 -3.915 -11.313 1.00 95.06 81 VAL A C 1
ATOM 650 O O . VAL A 1 81 ? 8.713 -5.022 -11.844 1.00 95.06 81 VAL A O 1
ATOM 653 N N . ARG A 1 82 ? 8.754 -3.782 -9.990 1.00 93.38 82 ARG A N 1
ATOM 654 C CA . ARG A 1 82 ? 9.002 -4.937 -9.111 1.00 93.38 82 ARG A CA 1
ATOM 655 C C . ARG A 1 82 ? 7.775 -5.825 -8.940 1.00 93.38 82 ARG A C 1
ATOM 657 O O . ARG A 1 82 ? 7.924 -7.043 -8.904 1.00 93.38 82 ARG A O 1
ATOM 664 N N . HIS A 1 83 ? 6.577 -5.251 -8.864 1.00 92.94 83 HIS A N 1
ATOM 665 C CA . HIS A 1 83 ? 5.336 -6.016 -8.733 1.00 92.94 83 HIS A CA 1
ATOM 666 C C . HIS A 1 83 ? 5.052 -6.867 -9.976 1.00 92.94 83 HIS A C 1
ATOM 668 O O . HIS A 1 83 ? 4.544 -7.979 -9.831 1.00 92.94 83 HIS A O 1
ATOM 674 N N . LEU A 1 84 ? 5.497 -6.434 -11.162 1.00 91.06 84 LEU A N 1
ATOM 675 C CA . LEU A 1 84 ? 5.509 -7.282 -12.356 1.00 91.06 84 LEU A CA 1
ATOM 676 C C . LEU A 1 84 ? 6.335 -8.563 -12.134 1.00 91.06 84 LEU A C 1
ATOM 678 O O . LEU A 1 84 ? 5.873 -9.667 -12.423 1.00 91.06 84 LEU A O 1
ATOM 682 N N . LYS A 1 85 ? 7.537 -8.448 -11.550 1.00 88.56 85 LYS A N 1
ATOM 683 C CA . LYS A 1 85 ? 8.395 -9.608 -11.226 1.00 88.56 85 LYS A CA 1
ATOM 684 C C . LYS A 1 85 ? 7.766 -10.533 -10.181 1.00 88.56 85 LYS A C 1
ATOM 686 O O . LYS A 1 85 ? 8.050 -11.730 -10.175 1.00 88.56 85 LYS A O 1
ATOM 691 N N . TYR A 1 86 ? 6.909 -9.995 -9.314 1.00 90.06 86 TYR A N 1
ATOM 692 C CA . TYR A 1 86 ? 6.144 -10.767 -8.329 1.00 90.06 86 TYR A CA 1
ATOM 693 C C . TYR A 1 86 ? 4.893 -11.430 -8.916 1.00 90.06 86 TYR A C 1
ATOM 695 O O . TYR A 1 86 ? 4.189 -12.120 -8.185 1.00 90.06 86 TYR A O 1
ATOM 703 N N . LYS A 1 87 ? 4.643 -11.273 -10.225 1.00 90.75 87 LYS A N 1
ATOM 704 C CA . LYS A 1 87 ? 3.455 -11.782 -10.927 1.00 90.75 87 LYS A CA 1
ATOM 705 C C . LYS A 1 87 ? 2.150 -11.177 -10.399 1.00 90.75 87 LYS A C 1
ATOM 707 O O . LYS A 1 87 ? 1.105 -11.823 -10.404 1.00 90.75 87 LYS A O 1
ATOM 712 N N . THR A 1 88 ? 2.210 -9.934 -9.926 1.00 92.69 88 THR A N 1
ATOM 713 C CA . THR A 1 88 ? 1.019 -9.184 -9.533 1.00 92.69 88 THR A CA 1
ATOM 714 C C . THR A 1 88 ? 0.258 -8.744 -10.781 1.00 92.69 88 THR A C 1
ATOM 716 O O . THR A 1 88 ? 0.826 -8.110 -11.664 1.00 92.69 88 THR A O 1
ATOM 719 N N . GLU A 1 89 ? -1.036 -9.040 -10.831 1.00 92.12 89 GLU A N 1
ATOM 720 C CA . GLU A 1 89 ? -1.957 -8.604 -11.877 1.00 92.12 89 GLU A CA 1
ATOM 721 C C 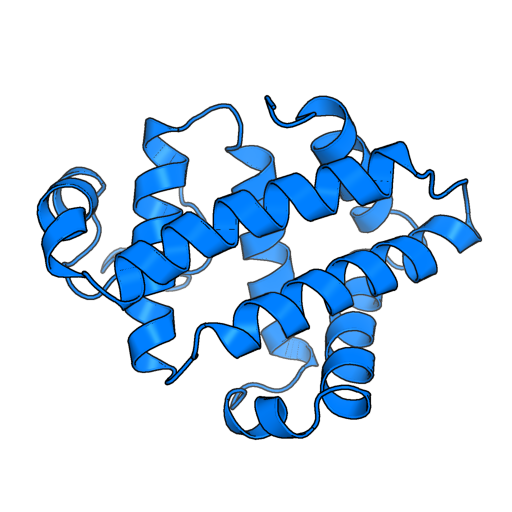. GLU A 1 89 ? -2.778 -7.400 -11.399 1.00 92.12 89 GLU A C 1
ATOM 723 O O . GLU A 1 89 ? -2.939 -7.185 -10.195 1.00 92.12 89 GLU A O 1
ATOM 728 N N . SER A 1 90 ? -3.360 -6.647 -12.336 1.00 90.00 90 SER A N 1
ATOM 729 C CA . SER A 1 90 ? -4.198 -5.471 -12.045 1.00 90.00 90 SER A CA 1
ATOM 730 C C . SER A 1 90 ? -5.303 -5.764 -11.009 1.00 90.00 90 SER A C 1
ATOM 732 O O . SER A 1 90 ? -5.498 -5.006 -10.057 1.00 90.00 90 SER A O 1
ATOM 734 N N . ALA A 1 91 ? -5.946 -6.937 -11.090 1.00 89.88 91 ALA A N 1
ATOM 735 C CA . ALA A 1 91 ? -6.986 -7.354 -10.145 1.00 89.88 91 ALA A CA 1
ATOM 736 C C . ALA A 1 91 ? -6.499 -7.482 -8.684 1.00 89.88 91 ALA A C 1
ATOM 738 O O . ALA A 1 91 ? -7.286 -7.303 -7.751 1.00 89.88 91 ALA A O 1
ATOM 739 N N . HIS A 1 92 ? -5.211 -7.761 -8.455 1.00 94.62 92 HIS A N 1
ATOM 740 C CA . HIS A 1 92 ? -4.657 -7.890 -7.104 1.00 94.62 92 HIS A CA 1
ATOM 741 C C . HIS A 1 92 ? -4.559 -6.539 -6.381 1.00 94.62 92 HIS A C 1
ATOM 743 O O . HIS A 1 92 ? -4.715 -6.495 -5.161 1.00 94.62 92 HIS A O 1
ATOM 749 N N . TYR A 1 93 ? -4.368 -5.434 -7.111 1.00 94.56 93 TYR A N 1
ATOM 750 C CA . TYR A 1 93 ? -4.329 -4.088 -6.529 1.00 94.56 93 TYR A CA 1
ATOM 751 C C . TYR A 1 93 ? -5.672 -3.702 -5.912 1.00 94.56 93 TYR A C 1
ATOM 753 O O . TYR A 1 93 ? -5.711 -3.208 -4.787 1.00 94.56 93 TYR A O 1
ATOM 761 N N . GLY A 1 94 ? -6.778 -4.012 -6.599 1.00 94.25 94 GLY A N 1
ATOM 762 C CA . GLY A 1 94 ? -8.126 -3.779 -6.077 1.00 94.25 94 GLY A CA 1
ATOM 763 C C . GLY A 1 94 ? -8.397 -4.544 -4.778 1.00 94.25 94 GLY A C 1
ATOM 764 O O . GLY A 1 94 ? -8.947 -3.977 -3.836 1.00 94.25 94 GLY A O 1
ATOM 765 N N . ALA A 1 95 ? -7.949 -5.802 -4.690 1.00 95.81 95 ALA A N 1
ATOM 766 C CA . ALA A 1 95 ? -8.067 -6.603 -3.469 1.00 95.81 95 ALA A CA 1
ATOM 767 C C . ALA A 1 95 ? -7.260 -6.010 -2.301 1.00 95.81 95 ALA A C 1
ATOM 769 O O . ALA A 1 95 ? -7.753 -5.940 -1.177 1.00 95.81 95 ALA A O 1
ATOM 770 N N . VAL A 1 96 ? -6.031 -5.550 -2.563 1.00 95.62 96 VAL A N 1
ATOM 771 C CA . VAL A 1 96 ? -5.184 -4.897 -1.552 1.00 95.62 96 VAL A CA 1
ATOM 772 C C . VAL A 1 96 ? -5.786 -3.570 -1.091 1.00 95.62 96 VAL A C 1
ATOM 774 O O . VAL A 1 96 ? -5.817 -3.319 0.113 1.00 95.62 96 VAL A O 1
ATOM 777 N N . ALA A 1 97 ? -6.282 -2.746 -2.017 1.00 96.62 97 ALA A N 1
ATOM 778 C CA . ALA A 1 97 ? -6.865 -1.447 -1.704 1.00 96.62 97 ALA A CA 1
ATOM 779 C C . ALA A 1 97 ? -8.125 -1.585 -0.840 1.00 96.62 97 ALA A C 1
ATOM 781 O O . ALA A 1 97 ? -8.196 -0.996 0.237 1.00 96.62 97 ALA A O 1
ATOM 782 N N . GLU A 1 98 ? -9.070 -2.434 -1.257 1.00 97.56 98 GLU A N 1
ATOM 783 C CA . GLU A 1 98 ? -10.276 -2.731 -0.477 1.00 97.56 98 GLU A CA 1
ATOM 784 C C . GLU A 1 98 ? -9.924 -3.243 0.918 1.00 97.56 98 GLU A C 1
ATOM 786 O O . GLU A 1 98 ? -10.480 -2.788 1.918 1.00 97.56 98 GLU A O 1
ATOM 791 N N . ASN A 1 99 ? -8.979 -4.181 0.994 1.00 98.31 99 ASN A N 1
ATOM 792 C CA . ASN A 1 99 ? -8.601 -4.784 2.257 1.00 98.31 99 ASN A CA 1
ATOM 793 C C . ASN A 1 99 ? -7.942 -3.778 3.206 1.00 98.31 99 ASN A C 1
ATOM 795 O O . ASN A 1 99 ? -8.234 -3.797 4.399 1.00 98.31 99 ASN A O 1
ATOM 799 N N . LEU A 1 100 ? -7.077 -2.894 2.697 1.00 98.31 100 LEU A N 1
ATOM 800 C CA . LEU A 1 100 ? -6.427 -1.878 3.522 1.00 98.31 100 LEU A CA 1
ATOM 801 C C . LEU A 1 100 ? -7.441 -0.879 4.084 1.00 98.31 100 LEU A C 1
ATOM 803 O O . LEU A 1 100 ? -7.390 -0.593 5.277 1.00 98.31 100 LEU A O 1
ATOM 807 N N . VAL A 1 101 ? -8.378 -0.397 3.262 1.00 98.50 101 VAL A N 1
ATOM 808 C CA . VAL A 1 101 ? -9.442 0.524 3.698 1.00 98.50 101 VAL A CA 1
ATOM 809 C C . VAL A 1 101 ? -10.324 -0.129 4.761 1.00 98.50 101 VAL A C 1
ATOM 811 O O . VAL A 1 101 ? -10.563 0.468 5.810 1.00 98.50 101 VAL A O 1
ATOM 814 N N . ALA A 1 102 ? -10.752 -1.376 4.539 1.00 98.50 102 ALA A N 1
ATOM 815 C CA . ALA A 1 102 ? -11.567 -2.105 5.507 1.00 98.50 102 ALA A CA 1
ATOM 816 C C . ALA A 1 102 ? -10.842 -2.283 6.850 1.00 98.50 102 ALA A C 1
ATOM 818 O O . ALA A 1 102 ? -11.418 -2.032 7.906 1.00 98.50 102 ALA A O 1
ATOM 819 N N . VAL A 1 103 ? -9.564 -2.671 6.815 1.00 98.19 103 VAL A N 1
ATOM 820 C CA . VAL A 1 103 ? -8.774 -2.897 8.032 1.00 98.19 103 VAL A CA 1
ATOM 821 C C . VAL A 1 103 ? -8.432 -1.590 8.745 1.00 98.19 103 VAL A C 1
ATOM 823 O O . VAL A 1 103 ? -8.435 -1.574 9.971 1.00 98.19 103 VAL A O 1
ATOM 826 N N . LEU A 1 104 ? -8.213 -0.483 8.029 1.00 98.19 104 LEU A N 1
ATOM 827 C CA . LEU A 1 104 ? -8.094 0.846 8.640 1.00 98.19 104 LEU A CA 1
ATOM 828 C C . LEU A 1 104 ? -9.383 1.247 9.365 1.00 98.19 104 LEU A C 1
ATOM 830 O O . LEU A 1 104 ? -9.317 1.681 10.513 1.00 98.19 104 LEU A O 1
ATOM 834 N N . GLY A 1 105 ? -10.541 1.032 8.735 1.00 97.81 105 GLY A N 1
ATOM 835 C CA . GLY A 1 105 ? -11.848 1.266 9.346 1.00 97.81 105 GLY A CA 1
ATOM 836 C C . GLY A 1 105 ? -12.058 0.439 10.615 1.00 97.81 105 GLY A C 1
ATOM 837 O O . GLY A 1 105 ? -12.325 1.001 11.675 1.00 97.81 105 GLY A O 1
ATOM 838 N N . GLU A 1 106 ? -11.865 -0.882 10.546 1.00 97.19 106 GLU A N 1
ATOM 839 C CA . GLU A 1 106 ? -11.924 -1.789 11.708 1.00 97.19 106 GLU A CA 1
ATOM 840 C C . GLU A 1 106 ? -10.958 -1.373 12.831 1.00 97.19 106 GLU A C 1
ATOM 842 O O . GLU A 1 106 ? -11.296 -1.459 14.014 1.00 97.19 106 GLU A O 1
ATOM 847 N N . HIS A 1 107 ? -9.742 -0.956 12.467 1.00 96.88 107 HIS A N 1
ATOM 848 C CA . HIS A 1 107 ? -8.687 -0.596 13.411 1.00 96.88 107 HIS A CA 1
ATOM 849 C C . HIS A 1 107 ? -8.985 0.718 14.124 1.00 96.88 107 HIS A C 1
ATOM 851 O O . HIS A 1 107 ? -8.878 0.767 15.340 1.00 96.88 107 HIS A O 1
ATOM 857 N N . LEU A 1 108 ? -9.393 1.760 13.399 1.00 96.81 108 LEU A N 1
ATOM 858 C CA . LEU A 1 108 ? -9.584 3.108 13.947 1.00 96.81 108 LEU A CA 1
ATOM 859 C C . LEU A 1 108 ? -10.939 3.301 14.637 1.00 96.81 108 LEU A C 1
ATOM 861 O O . LEU A 1 108 ? -11.040 4.115 15.554 1.00 96.81 108 LEU A O 1
ATOM 865 N N . SER A 1 109 ? -11.957 2.518 14.257 1.00 95.94 109 SER A N 1
ATOM 866 C CA . SER A 1 109 ? -13.311 2.618 14.836 1.00 95.94 109 SER A CA 1
ATOM 867 C C . SER A 1 109 ? -13.393 2.198 16.310 1.00 95.94 109 SER A C 1
ATOM 869 O O . SER A 1 109 ? -14.422 2.383 16.955 1.00 95.94 109 SER A O 1
ATOM 871 N N . LYS A 1 110 ? -12.339 1.577 16.852 1.00 90.25 110 LYS A N 1
ATOM 872 C CA . LYS A 1 110 ? -12.293 1.107 18.246 1.00 90.25 110 LYS A CA 1
ATOM 873 C C . LYS A 1 110 ? -12.056 2.229 19.254 1.00 90.25 110 LYS A C 1
ATOM 875 O O . LYS A 1 110 ? -12.493 2.105 20.394 1.00 90.25 110 LYS A O 1
ATOM 880 N N . GLU A 1 111 ? -11.357 3.286 18.846 1.00 85.38 111 GLU A N 1
ATOM 881 C CA . GLU A 1 111 ? -10.991 4.410 19.720 1.00 85.38 111 GLU A CA 1
ATOM 882 C C . GLU A 1 111 ? -11.613 5.738 19.271 1.00 85.38 111 GLU A C 1
ATOM 884 O O . GLU A 1 111 ? -11.909 6.586 20.111 1.00 85.38 111 GLU A O 1
ATOM 889 N N . GLY A 1 112 ? -11.879 5.915 17.974 1.00 87.44 112 GLY A N 1
ATOM 890 C CA . GLY A 1 112 ? -12.509 7.121 17.442 1.00 87.44 112 GLY A CA 1
ATOM 891 C C . GLY A 1 112 ? -13.378 6.839 16.224 1.00 87.44 112 GLY A C 1
ATOM 892 O O . GLY A 1 112 ? -13.544 5.697 15.811 1.00 87.44 112 GLY A O 1
ATOM 893 N N . GLU A 1 113 ? -13.945 7.884 15.628 1.00 90.94 113 GLU A N 1
ATOM 894 C CA . GLU A 1 113 ? -14.779 7.725 14.437 1.00 90.94 113 GLU A CA 1
ATOM 895 C C . GLU A 1 113 ? -13.920 7.455 13.189 1.00 90.94 113 GLU A C 1
ATOM 897 O O . GLU A 1 113 ? -12.890 8.105 12.968 1.00 90.94 113 GLU A O 1
ATOM 902 N N . TRP A 1 114 ? -14.355 6.485 12.380 1.00 96.69 114 TRP A N 1
ATOM 903 C CA . TRP A 1 114 ? -13.938 6.301 10.991 1.00 96.69 114 TRP A CA 1
ATOM 904 C C . TRP A 1 114 ? -15.026 6.881 10.087 1.00 96.69 114 TRP A C 1
ATOM 906 O O . TRP A 1 114 ? -16.137 6.351 10.030 1.00 96.69 114 TRP A O 1
ATOM 916 N N . THR A 1 115 ? -14.728 7.989 9.411 1.00 97.31 115 THR A N 1
ATOM 917 C CA . THR A 1 115 ? -15.727 8.748 8.644 1.00 97.31 115 THR A CA 1
ATOM 918 C C . THR A 1 115 ? -15.727 8.378 7.160 1.00 97.31 115 THR A C 1
ATOM 920 O O . THR A 1 115 ? -14.758 7.829 6.628 1.00 97.31 115 THR A O 1
ATOM 923 N N . SER A 1 116 ? -16.800 8.745 6.451 1.00 96.81 116 SER A N 1
ATOM 924 C CA . SER A 1 116 ? -16.875 8.622 4.987 1.00 96.81 116 SER A CA 1
ATOM 925 C C . SER A 1 116 ? -15.768 9.395 4.268 1.00 96.81 116 SER A C 1
ATOM 927 O O . SER A 1 116 ? -15.294 8.961 3.218 1.00 96.81 116 SER A O 1
ATOM 929 N N . ASP A 1 117 ? -15.335 10.520 4.837 1.00 96.88 117 ASP A N 1
ATOM 930 C CA . ASP A 1 117 ? -14.276 11.353 4.268 1.00 96.88 117 ASP A CA 1
ATOM 931 C C . ASP A 1 117 ? -12.912 10.671 4.403 1.00 96.88 117 ASP A C 1
ATOM 933 O O . ASP A 1 117 ? -12.123 10.694 3.458 1.00 96.88 117 ASP A O 1
ATOM 937 N N . MET A 1 118 ? -12.650 10.006 5.539 1.00 97.62 118 MET A N 1
ATOM 938 C CA . MET A 1 118 ? -11.446 9.187 5.715 1.00 97.62 118 MET A CA 1
ATOM 939 C C . MET A 1 118 ? -11.434 8.045 4.703 1.00 97.62 118 MET A C 1
ATOM 941 O O . MET A 1 118 ? -10.442 7.862 3.999 1.00 97.62 118 MET A O 1
ATOM 945 N N . GLN A 1 119 ? -12.550 7.324 4.574 1.00 97.50 119 GLN A N 1
ATOM 946 C CA . GLN A 1 119 ? -12.678 6.248 3.597 1.00 97.50 119 GLN A CA 1
ATOM 947 C C . GLN A 1 119 ? -12.406 6.733 2.170 1.00 97.50 119 GLN A C 1
ATOM 949 O O . GLN A 1 119 ? -11.532 6.185 1.500 1.00 97.50 119 GLN A O 1
ATOM 954 N N . THR A 1 120 ? -13.091 7.793 1.738 1.00 97.50 120 THR A N 1
ATOM 955 C CA . THR A 1 120 ? -12.950 8.350 0.384 1.00 97.50 120 THR A CA 1
ATOM 956 C C . THR A 1 120 ? -11.516 8.811 0.123 1.00 97.50 120 THR A C 1
ATOM 958 O O . THR A 1 120 ? -10.948 8.508 -0.923 1.00 97.50 120 THR A O 1
ATOM 961 N N . ALA A 1 121 ? -10.883 9.485 1.092 1.00 97.19 121 ALA A N 1
ATOM 962 C CA . ALA A 1 121 ? -9.503 9.940 0.952 1.00 97.19 121 ALA A CA 1
ATOM 963 C C . ALA A 1 121 ? -8.522 8.774 0.743 1.00 97.19 121 ALA A C 1
ATOM 965 O O . ALA A 1 121 ? -7.627 8.868 -0.101 1.00 97.19 121 ALA A O 1
ATOM 966 N N . TRP A 1 122 ? -8.690 7.673 1.483 1.00 97.88 122 TRP A N 1
ATOM 967 C CA . TRP A 1 122 ? -7.861 6.476 1.324 1.00 97.88 122 TRP A CA 1
ATOM 968 C C . TRP A 1 122 ? -8.133 5.737 0.015 1.00 97.88 122 TRP A C 1
ATOM 970 O O . TRP A 1 122 ? -7.179 5.311 -0.634 1.00 97.88 122 TRP A O 1
ATOM 980 N N . GLU A 1 123 ? -9.394 5.610 -0.397 1.00 97.50 123 GLU A N 1
ATOM 981 C CA . GLU A 1 123 ? -9.767 5.003 -1.680 1.00 97.50 123 GLU A CA 1
ATOM 982 C C . GLU A 1 123 ? -9.164 5.776 -2.862 1.00 97.50 123 GLU A C 1
ATOM 984 O O . GLU A 1 123 ? -8.519 5.172 -3.724 1.00 97.50 123 GLU A O 1
ATOM 989 N N . ASP A 1 124 ? -9.272 7.107 -2.864 1.00 96.12 124 ASP A N 1
ATOM 990 C CA . ASP A 1 124 ? -8.690 7.970 -3.897 1.00 96.12 124 ASP A CA 1
ATOM 991 C C . ASP A 1 124 ? -7.158 7.866 -3.937 1.00 96.12 124 ASP A C 1
ATOM 993 O O . ASP A 1 124 ? -6.559 7.762 -5.013 1.00 96.12 124 ASP A O 1
ATOM 997 N N . ALA A 1 125 ? -6.505 7.859 -2.770 1.00 96.06 125 ALA A N 1
ATOM 998 C CA . ALA A 1 125 ? -5.053 7.733 -2.682 1.00 96.06 125 ALA A CA 1
ATOM 999 C C . ALA A 1 125 ? -4.568 6.371 -3.190 1.00 96.06 125 ALA A C 1
ATOM 1001 O O . ALA A 1 125 ? -3.632 6.301 -3.988 1.00 96.06 125 ALA A O 1
ATOM 1002 N N . LEU A 1 126 ? -5.218 5.285 -2.766 1.00 96.56 126 LEU A N 1
ATOM 1003 C CA . LEU A 1 126 ? -4.870 3.929 -3.188 1.00 96.56 126 LEU A CA 1
ATOM 1004 C C . LEU A 1 126 ? -5.140 3.713 -4.671 1.00 96.56 126 LEU A C 1
ATOM 1006 O O . LEU A 1 126 ? -4.355 3.027 -5.330 1.00 96.56 126 LEU A O 1
ATOM 1010 N N . LYS A 1 127 ? -6.192 4.332 -5.214 1.00 95.81 127 LYS A N 1
ATOM 1011 C CA . LYS A 1 127 ? -6.436 4.349 -6.651 1.00 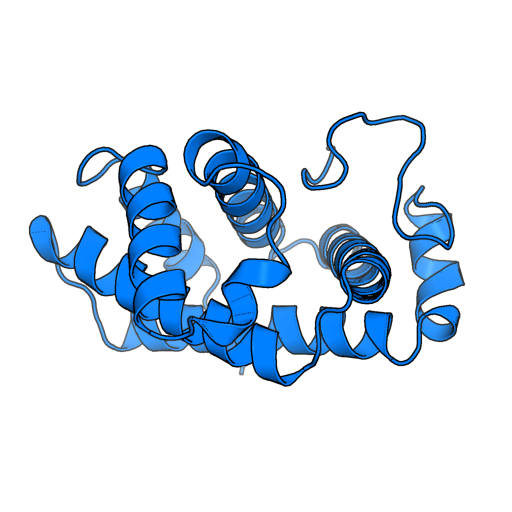95.81 127 LYS A CA 1
ATOM 1012 C C . LYS A 1 127 ? -5.301 5.045 -7.398 1.00 95.81 127 LYS A C 1
ATOM 1014 O O . LYS A 1 127 ? -4.735 4.443 -8.304 1.00 95.81 127 LYS A O 1
ATOM 1019 N N . ALA A 1 128 ? -4.926 6.260 -6.998 1.00 95.12 128 ALA A N 1
ATOM 1020 C CA . ALA A 1 128 ? -3.846 7.001 -7.652 1.00 95.12 128 ALA A CA 1
ATOM 1021 C C . ALA A 1 128 ? -2.506 6.243 -7.604 1.00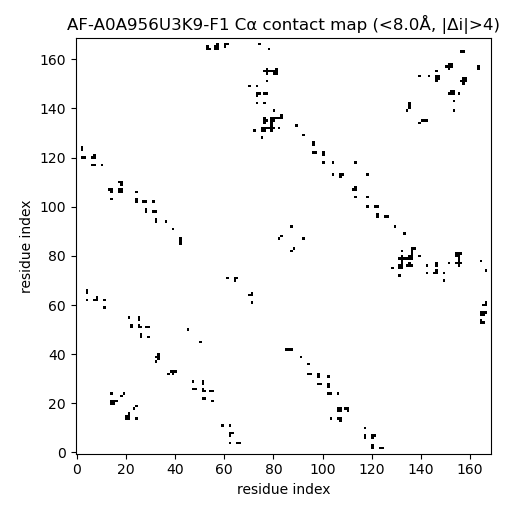 95.12 128 ALA A C 1
ATOM 1023 O O . ALA A 1 128 ? -1.791 6.169 -8.603 1.00 95.12 128 ALA A O 1
ATOM 1024 N N . VAL A 1 129 ? -2.185 5.635 -6.458 1.00 95.31 129 VAL A N 1
ATOM 1025 C CA . VAL A 1 129 ? -0.995 4.787 -6.295 1.00 95.31 129 VAL A CA 1
ATOM 1026 C C . VAL A 1 129 ? -1.049 3.574 -7.222 1.00 95.31 129 VAL A C 1
ATOM 1028 O O . VAL A 1 129 ? -0.077 3.300 -7.927 1.00 95.31 129 VAL A O 1
ATOM 1031 N N . SER A 1 130 ? -2.180 2.865 -7.241 1.00 95.94 130 SER A N 1
ATOM 1032 C CA . SER A 1 130 ? -2.357 1.667 -8.066 1.00 95.94 130 SER A CA 1
ATOM 1033 C C . SER A 1 130 ? -2.259 1.993 -9.551 1.00 95.94 130 SER A C 1
ATOM 1035 O O . SER A 1 130 ? -1.571 1.276 -10.265 1.00 95.94 130 SER A O 1
ATOM 1037 N N . ASP A 1 131 ? -2.866 3.092 -10.006 1.00 96.12 131 ASP A N 1
ATOM 1038 C CA . ASP A 1 131 ? -2.823 3.517 -11.409 1.00 96.12 131 ASP A CA 1
ATOM 1039 C C . ASP A 1 131 ? -1.366 3.750 -11.873 1.00 96.12 131 ASP A C 1
ATOM 1041 O O . ASP A 1 131 ? -0.971 3.264 -12.931 1.00 96.12 131 ASP A O 1
ATOM 1045 N N . ILE A 1 132 ? -0.526 4.404 -11.054 1.00 96.25 132 ILE A N 1
ATOM 1046 C CA . ILE A 1 132 ? 0.902 4.617 -11.369 1.00 96.25 132 ILE A CA 1
ATOM 1047 C C . ILE A 1 132 ? 1.677 3.292 -11.393 1.00 96.25 132 ILE A C 1
ATOM 1049 O O . ILE A 1 132 ? 2.511 3.070 -12.272 1.00 96.25 132 ILE A O 1
ATOM 1053 N N . MET A 1 133 ? 1.435 2.414 -10.416 1.00 96.88 133 MET A N 1
ATOM 1054 C CA . MET A 1 133 ? 2.130 1.128 -10.321 1.00 96.88 133 MET A CA 1
ATOM 1055 C C . MET A 1 133 ? 1.748 0.174 -11.455 1.00 96.88 133 MET A C 1
ATOM 1057 O O . MET A 1 133 ? 2.618 -0.526 -11.969 1.00 96.88 133 MET A O 1
ATOM 1061 N N . ILE A 1 134 ? 0.469 0.143 -11.835 1.00 96.81 134 ILE A N 1
ATOM 1062 C CA . ILE A 1 134 ? -0.044 -0.666 -12.942 1.00 96.81 134 ILE A CA 1
ATOM 1063 C C . ILE A 1 134 ? 0.558 -0.174 -14.257 1.00 96.81 134 ILE A C 1
ATOM 1065 O O . ILE A 1 134 ? 1.137 -0.983 -14.974 1.00 96.81 134 ILE A O 1
ATOM 1069 N N . GLU A 1 135 ? 0.539 1.135 -14.523 1.00 96.56 135 GLU A N 1
ATOM 1070 C CA . GLU A 1 135 ? 1.155 1.707 -15.729 1.00 96.56 135 GLU A CA 1
ATOM 1071 C C . GLU A 1 135 ? 2.647 1.352 -15.826 1.00 96.56 135 GLU A C 1
ATOM 1073 O O . GLU A 1 135 ? 3.128 0.929 -16.874 1.00 96.56 135 GLU A O 1
ATOM 1078 N N . ALA A 1 136 ? 3.389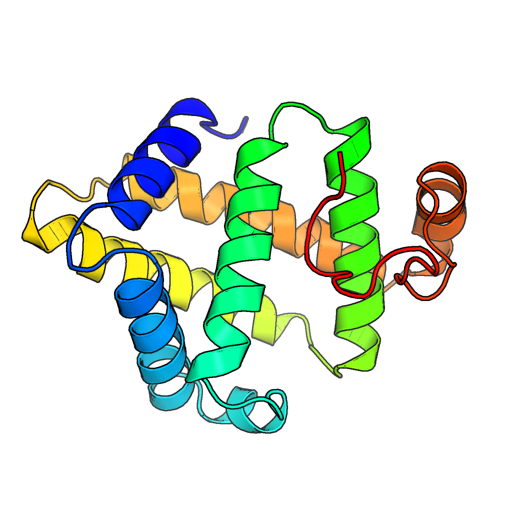 1.449 -14.719 1.00 96.25 136 ALA A N 1
ATOM 1079 C CA . ALA A 1 136 ? 4.804 1.081 -14.695 1.00 96.25 136 ALA A CA 1
ATOM 1080 C C . ALA A 1 136 ? 5.047 -0.433 -14.847 1.00 96.25 136 ALA A C 1
ATOM 1082 O O . ALA A 1 136 ? 6.101 -0.842 -15.334 1.00 96.25 136 ALA A O 1
ATOM 1083 N N . ALA A 1 137 ? 4.104 -1.275 -14.418 1.00 94.94 137 ALA A N 1
ATOM 1084 C CA . ALA A 1 137 ? 4.179 -2.720 -14.605 1.00 94.94 137 ALA A CA 1
ATOM 1085 C C . ALA A 1 137 ? 3.848 -3.132 -16.050 1.00 94.94 137 ALA A C 1
ATOM 1087 O O . ALA A 1 137 ? 4.492 -4.030 -16.587 1.00 94.94 137 ALA A O 1
ATOM 1088 N N . GLU A 1 138 ? 2.868 -2.486 -16.682 1.00 94.50 138 GLU A N 1
ATOM 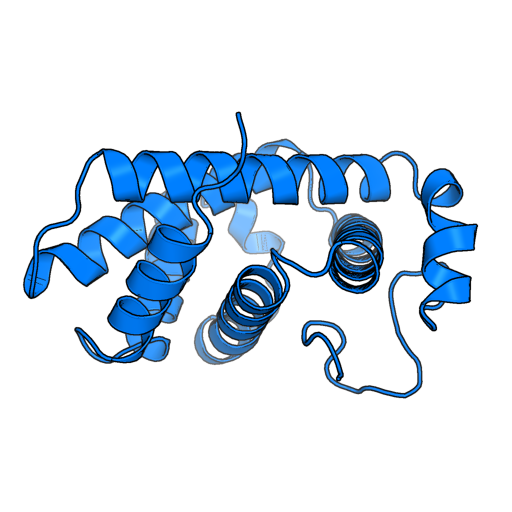1089 C CA . GLU A 1 138 ? 2.436 -2.780 -18.053 1.00 94.50 138 GLU A CA 1
ATOM 1090 C C . GLU A 1 138 ? 3.385 -2.172 -19.097 1.00 94.50 138 GLU A C 1
ATOM 1092 O O . GLU A 1 138 ? 3.694 -2.816 -20.100 1.00 94.50 138 GLU A O 1
ATOM 1097 N N . ASN A 1 139 ? 3.918 -0.977 -18.824 1.00 94.69 139 ASN A N 1
ATOM 1098 C CA . ASN A 1 139 ? 4.779 -0.214 -19.726 1.00 94.69 139 ASN A CA 1
ATOM 1099 C C . ASN A 1 139 ? 6.125 0.172 -19.068 1.00 94.69 139 ASN A C 1
ATOM 1101 O O . ASN A 1 139 ? 6.463 1.354 -19.015 1.00 94.69 139 ASN A O 1
ATOM 1105 N N . PRO A 1 140 ? 6.959 -0.778 -18.602 1.00 92.69 140 PRO A N 1
ATOM 1106 C CA . PRO A 1 140 ? 8.164 -0.477 -17.812 1.00 92.69 140 PRO A CA 1
ATOM 1107 C C . PRO A 1 140 ? 9.203 0.403 -18.530 1.00 92.69 140 PRO A C 1
ATOM 1109 O O . PRO A 1 140 ? 9.944 1.150 -17.887 1.00 92.69 140 PRO A O 1
ATOM 1112 N N . GLU A 1 141 ? 9.258 0.370 -19.865 1.00 93.19 141 GLU A N 1
ATOM 1113 C CA . GLU A 1 141 ? 10.153 1.252 -20.626 1.00 93.19 141 GLU A CA 1
ATOM 1114 C C . GLU A 1 141 ? 9.728 2.731 -20.553 1.00 93.19 141 GLU A C 1
ATOM 1116 O O . GLU A 1 141 ? 10.591 3.602 -20.658 1.00 93.19 141 GLU A O 1
ATOM 1121 N N . SER A 1 142 ? 8.445 3.043 -20.313 1.00 93.12 142 SER A N 1
ATOM 1122 C CA . SER A 1 142 ? 7.950 4.429 -20.234 1.00 93.12 142 SER A CA 1
ATOM 1123 C C . SER A 1 142 ? 8.494 5.175 -19.010 1.00 93.12 142 SER A C 1
ATOM 1125 O O . SER A 1 142 ? 8.726 6.383 -19.068 1.00 93.12 142 SER A O 1
ATOM 1127 N N . CYS A 1 143 ? 8.765 4.460 -17.912 1.00 94.12 143 CYS A N 1
ATOM 1128 C CA . CYS A 1 143 ? 9.305 5.037 -16.682 1.00 94.12 143 CYS A CA 1
ATOM 1129 C C . CYS A 1 143 ? 10.833 4.963 -16.564 1.00 94.12 143 CYS A C 1
ATOM 1131 O O . CYS A 1 143 ? 11.399 5.520 -15.626 1.00 94.12 143 CYS A O 1
ATOM 1133 N N . LYS A 1 144 ? 11.532 4.319 -17.504 1.00 93.94 144 LYS A N 1
ATOM 1134 C CA . LYS A 1 144 ? 12.973 4.037 -17.403 1.00 93.94 144 LYS A CA 1
ATOM 1135 C C . LYS A 1 144 ? 13.841 5.275 -17.193 1.00 93.94 144 LYS A C 1
ATOM 1137 O O . LYS A 1 144 ? 14.727 5.261 -16.345 1.00 93.94 144 LYS A O 1
ATOM 1142 N N . GLU A 1 145 ? 13.588 6.349 -17.937 1.00 94.25 145 GLU A N 1
ATOM 1143 C CA . GLU A 1 145 ? 14.335 7.603 -17.778 1.00 94.25 145 GLU A CA 1
ATOM 1144 C C . GLU A 1 145 ? 14.116 8.211 -16.384 1.00 94.25 145 GLU A C 1
ATOM 1146 O O . GLU A 1 145 ? 15.072 8.623 -15.724 1.00 94.25 145 GLU A O 1
ATOM 1151 N N . SER A 1 146 ? 12.866 8.201 -15.907 1.00 93.69 146 SER A N 1
ATOM 1152 C CA . SER A 1 146 ? 12.498 8.691 -14.576 1.00 93.69 146 SER A CA 1
ATOM 1153 C C . SER A 1 146 ? 13.183 7.887 -13.467 1.00 93.69 146 SER A C 1
ATOM 1155 O O . SER A 1 146 ? 13.775 8.471 -12.558 1.00 93.69 146 SER A O 1
ATOM 1157 N N . LEU A 1 147 ? 13.188 6.556 -13.591 1.00 93.81 147 LEU A N 1
ATOM 1158 C CA . LEU A 1 147 ? 13.855 5.641 -12.665 1.00 93.81 147 LEU A CA 1
ATOM 1159 C C . LEU A 1 147 ? 15.358 5.913 -12.574 1.00 93.81 147 LEU A C 1
ATOM 1161 O O . LEU A 1 147 ? 15.868 6.135 -11.475 1.00 93.81 147 LEU A O 1
ATOM 1165 N N . LEU A 1 148 ? 16.048 5.969 -13.718 1.00 93.19 148 LEU A N 1
ATOM 1166 C CA . LEU A 1 148 ? 17.493 6.205 -13.767 1.00 93.19 148 LEU A CA 1
ATOM 1167 C C . LEU A 1 148 ? 17.863 7.571 -13.180 1.00 93.19 148 LEU A C 1
ATOM 1169 O O . LEU A 1 148 ? 18.812 7.672 -12.403 1.00 93.19 148 LEU A O 1
ATOM 1173 N N . LYS A 1 149 ? 17.092 8.620 -13.498 1.00 92.62 149 LYS A N 1
ATOM 1174 C CA . LYS A 1 149 ? 17.296 9.965 -12.937 1.00 92.62 149 LYS A CA 1
ATOM 1175 C C . LYS A 1 149 ? 17.115 9.988 -11.415 1.00 92.62 149 LYS A C 1
ATOM 1177 O O . LYS A 1 149 ? 17.819 10.727 -10.734 1.00 92.62 149 LYS A O 1
ATOM 1182 N N . ALA A 1 150 ? 16.201 9.175 -10.890 1.00 90.69 150 ALA A N 1
ATOM 1183 C CA . ALA A 1 150 ? 15.935 9.038 -9.460 1.00 90.69 150 ALA A CA 1
ATOM 1184 C C . ALA A 1 150 ? 16.844 8.011 -8.748 1.00 90.69 150 ALA A C 1
ATOM 1186 O O . ALA A 1 150 ? 16.649 7.744 -7.562 1.00 90.69 150 ALA A O 1
ATOM 1187 N N . GLY A 1 151 ? 17.838 7.443 -9.444 1.00 90.88 151 GLY A N 1
ATOM 1188 C CA . GLY A 1 151 ? 18.825 6.523 -8.868 1.00 90.88 151 GLY A CA 1
ATOM 1189 C C . GLY A 1 151 ? 18.372 5.063 -8.756 1.00 90.88 151 GLY A C 1
ATOM 1190 O O . GLY A 1 151 ? 19.044 4.275 -8.091 1.00 90.88 151 GLY A O 1
ATOM 1191 N N . TYR A 1 152 ? 17.260 4.692 -9.392 1.00 92.06 152 TYR A N 1
ATOM 1192 C CA . TYR A 1 152 ? 16.829 3.301 -9.538 1.00 92.06 152 TYR A CA 1
ATOM 1193 C C . TYR A 1 152 ? 17.435 2.681 -10.800 1.00 92.06 152 TYR A C 1
ATOM 1195 O O . TYR A 1 152 ? 17.589 3.340 -11.827 1.00 92.06 152 TYR A O 1
ATOM 1203 N N . ASP A 1 153 ? 17.722 1.386 -10.748 1.00 92.00 153 ASP A N 1
ATOM 1204 C CA . ASP A 1 153 ? 17.957 0.580 -11.937 1.00 92.00 153 ASP A CA 1
ATOM 1205 C C . ASP A 1 153 ? 16.640 0.397 -12.716 1.00 92.00 153 ASP A C 1
ATOM 1207 O O . ASP A 1 153 ? 15.537 0.484 -12.166 1.00 92.00 153 ASP A O 1
ATOM 1211 N N . ALA A 1 154 ? 16.745 0.068 -14.009 1.00 89.94 154 ALA A N 1
ATOM 1212 C CA . ALA A 1 154 ? 15.588 -0.175 -14.886 1.00 89.94 154 ALA A CA 1
ATOM 1213 C C . ALA A 1 154 ? 14.671 -1.314 -14.400 1.00 89.94 154 ALA A C 1
ATOM 1215 O O . ALA A 1 154 ? 13.559 -1.487 -14.882 1.00 89.94 154 ALA A O 1
ATOM 1216 N N . ASP A 1 155 ? 15.150 -2.109 -13.452 1.00 89.38 155 ASP A N 1
ATOM 1217 C CA . ASP A 1 155 ? 14.470 -3.261 -12.899 1.00 89.38 155 ASP A CA 1
ATOM 1218 C C . ASP A 1 155 ? 13.721 -2.936 -11.580 1.00 89.38 155 ASP A C 1
ATOM 1220 O O . ASP A 1 155 ? 13.175 -3.846 -10.938 1.00 89.38 155 ASP A O 1
ATOM 1224 N N . GLY A 1 156 ? 13.700 -1.649 -11.200 1.00 89.75 156 GLY A N 1
ATOM 1225 C CA . GLY A 1 156 ? 12.983 -1.078 -10.060 1.00 89.75 156 GLY A CA 1
ATOM 1226 C C . GLY A 1 156 ? 13.708 -1.181 -8.714 1.00 89.75 156 GLY A C 1
ATOM 1227 O O . GLY A 1 156 ? 13.123 -0.828 -7.687 1.00 89.75 156 GLY A O 1
ATOM 1228 N N . PHE A 1 157 ? 14.949 -1.675 -8.676 1.00 89.56 157 PHE A N 1
ATOM 1229 C CA . PHE A 1 157 ? 15.766 -1.734 -7.460 1.00 89.56 157 PHE A CA 1
ATOM 1230 C C . PHE A 1 157 ? 16.775 -0.583 -7.395 1.00 89.56 157 PHE A C 1
ATOM 1232 O O . PHE A 1 157 ? 17.080 0.048 -8.399 1.00 89.56 157 PHE A O 1
ATOM 1239 N N . ARG A 1 158 ? 17.309 -0.306 -6.202 1.00 86.56 158 ARG A N 1
ATOM 1240 C CA . ARG A 1 158 ? 18.516 0.516 -6.042 1.00 86.56 158 ARG A CA 1
ATOM 1241 C C . ARG A 1 158 ? 19.616 -0.356 -5.451 1.00 86.56 158 ARG A C 1
ATOM 1243 O O . ARG A 1 158 ? 19.344 -1.154 -4.557 1.00 86.56 158 ARG A O 1
ATOM 1250 N N . LYS A 1 159 ? 20.851 -0.197 -5.926 1.00 76.94 159 LYS A N 1
ATOM 1251 C CA . LYS A 1 159 ? 22.009 -0.976 -5.444 1.00 76.94 159 LYS A CA 1
ATOM 1252 C C . LYS A 1 159 ? 22.531 -0.516 -4.084 1.00 76.94 159 LYS A C 1
ATOM 1254 O O . LYS A 1 159 ? 23.315 -1.226 -3.466 1.00 76.94 159 LYS A O 1
ATOM 1259 N N . ASP A 1 160 ? 22.124 0.668 -3.641 1.00 80.38 160 ASP A N 1
ATOM 1260 C CA . ASP A 1 160 ? 22.584 1.314 -2.412 1.00 80.38 160 ASP A CA 1
ATOM 1261 C C . ASP A 1 160 ? 21.670 1.063 -1.201 1.00 80.38 160 ASP A C 1
ATOM 1263 O O . ASP A 1 160 ? 21.941 1.577 -0.118 1.00 80.38 160 ASP A O 1
ATOM 1267 N N . THR A 1 161 ? 20.604 0.267 -1.352 1.00 76.06 161 THR A N 1
ATOM 1268 C CA . THR A 1 161 ? 19.674 -0.053 -0.261 1.00 76.06 161 THR A CA 1
ATOM 1269 C C . THR A 1 161 ? 19.297 -1.530 -0.233 1.00 76.06 161 THR A C 1
ATOM 1271 O O . THR A 1 161 ? 18.901 -2.120 -1.236 1.00 76.06 161 THR A O 1
ATOM 1274 N N . GLU A 1 162 ? 19.338 -2.121 0.959 1.00 76.94 162 GLU A N 1
ATOM 1275 C CA . GLU A 1 162 ? 18.791 -3.458 1.216 1.00 76.94 162 GLU A CA 1
ATOM 1276 C C . GLU A 1 162 ? 17.263 -3.433 1.413 1.00 76.94 162 GLU A C 1
ATOM 1278 O O . GLU A 1 162 ? 16.614 -4.480 1.452 1.00 76.94 162 GLU A O 1
ATOM 1283 N N . GLN A 1 163 ? 16.667 -2.238 1.525 1.00 79.31 163 GLN A N 1
ATOM 1284 C CA . GLN A 1 163 ? 15.240 -2.027 1.773 1.00 79.31 163 GLN A CA 1
ATOM 1285 C C . GLN A 1 163 ? 14.596 -1.241 0.626 1.00 79.31 163 GLN A C 1
ATOM 1287 O O . GLN A 1 163 ? 14.191 -0.090 0.797 1.00 79.31 163 GLN A O 1
ATOM 1292 N N . PRO A 1 164 ? 14.434 -1.845 -0.562 1.00 75.50 164 PRO A N 1
ATOM 1293 C CA . PRO A 1 164 ? 13.925 -1.141 -1.737 1.00 75.50 164 PRO A CA 1
ATOM 1294 C C . PRO A 1 164 ? 12.447 -0.720 -1.595 1.00 75.50 164 PRO A C 1
ATOM 1296 O O . PRO A 1 164 ? 11.889 -0.082 -2.479 1.00 75.50 164 PRO A O 1
ATOM 1299 N N . TRP A 1 165 ? 11.756 -1.129 -0.531 1.00 73.88 165 TRP A N 1
ATOM 1300 C CA . TRP A 1 165 ? 10.372 -0.753 -0.206 1.00 73.88 165 TRP A CA 1
ATOM 1301 C C . TRP A 1 165 ? 10.272 0.501 0.685 1.00 73.88 165 TRP A C 1
ATOM 1303 O O . TRP A 1 165 ? 9.162 0.911 1.023 1.00 73.88 165 TRP A O 1
ATOM 1313 N N . VAL A 1 166 ? 11.406 1.100 1.061 1.00 77.00 166 VAL A N 1
ATOM 1314 C CA . VAL A 1 166 ? 11.486 2.362 1.804 1.00 77.00 166 VAL A CA 1
ATOM 1315 C C . VAL A 1 166 ? 11.940 3.464 0.854 1.00 77.00 166 VAL A C 1
ATOM 1317 O O . VAL A 1 166 ? 12.916 3.294 0.122 1.00 77.00 166 VAL A O 1
ATOM 1320 N N . LEU A 1 167 ? 11.244 4.600 0.875 1.00 74.62 167 LEU A N 1
ATOM 1321 C CA . LEU A 1 167 ? 11.721 5.800 0.202 1.00 74.62 167 LEU A CA 1
ATOM 1322 C C . LEU A 1 167 ? 12.887 6.375 1.016 1.00 74.62 167 LEU A C 1
ATOM 1324 O O . LEU A 1 167 ? 12.709 6.777 2.163 1.00 74.62 167 LEU A O 1
ATOM 1328 N N . VAL A 1 168 ? 14.088 6.341 0.444 1.00 64.31 168 VAL A N 1
ATOM 1329 C CA . VAL A 1 168 ? 15.306 6.847 1.092 1.00 64.31 168 VAL A CA 1
ATOM 1330 C C . VAL A 1 168 ? 15.374 8.365 0.898 1.00 64.31 168 VAL A C 1
ATOM 1332 O O . VAL A 1 168 ? 15.139 8.833 -0.218 1.00 64.31 168 VAL A O 1
ATOM 1335 N N . ASN A 1 169 ? 15.654 9.101 1.980 1.00 51.09 169 ASN A N 1
ATOM 1336 C CA . ASN A 1 169 ? 15.733 10.570 2.002 1.00 51.09 169 ASN A CA 1
ATOM 1337 C C . ASN A 1 169 ? 16.846 11.136 1.121 1.00 51.09 169 ASN A C 1
ATOM 1339 O O . ASN A 1 169 ? 17.940 10.527 1.099 1.00 51.09 169 ASN A O 1
#

Foldseek 3Di:
DQFPLVLLVVLLVLQQPAPVHLQVLQLQLVVVLCVVPVVCVVLDPDPSNPVSVLVNQLSVQLSVCSVPCLQNLLLLLLLLLVVLVSVDDLVVLVSSLVSSLVSSCVGNVVPDDDDPSSSVSSSVSSVVSSVSSPCSNVPLVVCCVSNVVNQHHSSSAHPVDPSSSHRDD

Secondary structure (DSSP, 8-state):
----HHHHHHHHHHHHHGGGHHHHHHHHHHHHHHHH-GGGGGG--S-HHHHHHHHHHHHHHHHHTTT-HHHHHHHHHHHHHHHHHTT--HHHHHHHHHHHHHHHHHHHTTTS---HHHHHHHHHHHHHHHHHHHHHHH-TTTTHHHHHHTT--TTS--TT-S-TTS---